Protein AF-A0A350IH31-F1 (afdb_monomer)

pLDDT: mean 72.95, std 13.09, range [49.19, 92.69]

Foldseek 3Di:
DDPVVVVVCCVAPVPCCHPVVPPVVLVVVPPVDVVVSVVVVVVVVVVVVVVVVVCVVCVVVDPPPD

Sequence (66 aa):
MTKLQLITKGLVKDNPTFVLILGMCPTLATTTSAINGLSMGLATLFVLILSNMAISAIAPAVPDKV

Solvent-accessible surface area (backbone atoms only — not comparable to full-atom values): 4034 Å² total; per-residue (Å²): 133,67,70,66,61,57,55,55,40,46,67,73,74,66,29,55,64,78,74,68,57,57,62,52,70,62,55,65,69,23,75,85,34,70,70,60,36,53,53,51,53,52,50,51,53,53,51,48,54,51,48,53,54,51,46,62,69,45,48,86,74,52,75,89,78,126

Secondary structure (DSSP, 8-state):
--THHHHHHHHHTS-HHHHS-TTHHHHHHHTT-HHHHHHHHHHHHHHHHHHHHHHHHHGGGS----

Mean predicted aligned error: 11.57 Å

Structure (mmCIF, N/CA/C/O backbone):
data_AF-A0A350IH31-F1
#
_entry.id   AF-A0A350IH31-F1
#
loop_
_atom_site.group_PDB
_atom_site.id
_atom_site.type_symbol
_atom_site.label_atom_id
_atom_site.label_alt_id
_atom_site.label_comp_id
_atom_site.label_asym_id
_atom_site.label_entity_id
_atom_site.label_seq_id
_atom_site.pdbx_PDB_ins_code
_atom_site.Cartn_x
_atom_site.Cartn_y
_atom_site.Cartn_z
_atom_site.occupancy
_atom_site.B_iso_or_equiv
_atom_site.auth_seq_id
_atom_site.auth_comp_id
_atom_site.auth_asym_id
_atom_site.auth_atom_id
_atom_site.pdbx_PDB_model_num
ATOM 1 N N . MET A 1 1 ? 13.637 28.073 9.621 1.00 52.34 1 MET A N 1
ATOM 2 C CA . MET A 1 1 ? 14.145 26.684 9.563 1.00 52.34 1 MET A CA 1
ATOM 3 C C . MET A 1 1 ? 13.797 26.093 8.208 1.00 52.34 1 MET A C 1
ATOM 5 O O . MET A 1 1 ? 12.641 26.130 7.806 1.00 52.34 1 MET A O 1
ATOM 9 N N . THR A 1 2 ? 14.815 25.678 7.461 1.00 53.06 2 THR A N 1
ATOM 10 C CA . THR A 1 2 ? 14.769 25.442 6.013 1.00 53.06 2 THR A CA 1
ATOM 11 C C . THR A 1 2 ? 13.864 24.261 5.652 1.00 53.06 2 THR A C 1
ATOM 13 O O . THR A 1 2 ? 14.098 23.140 6.098 1.00 53.06 2 THR A O 1
ATOM 16 N N . LYS A 1 3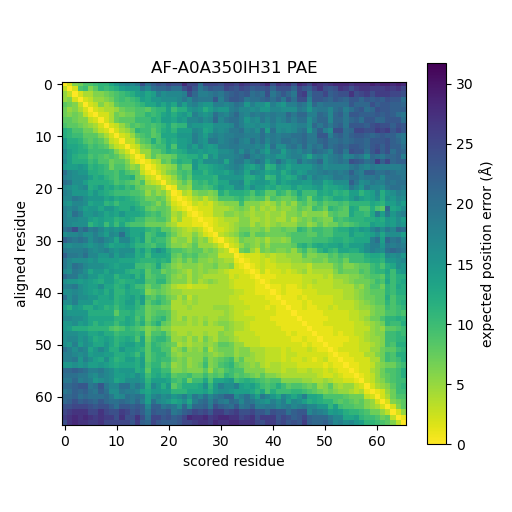 ? 12.849 24.507 4.810 1.00 64.19 3 LYS A N 1
ATOM 17 C CA . LYS A 1 3 ? 11.837 23.531 4.348 1.00 64.19 3 LYS A CA 1
ATOM 18 C C . LYS A 1 3 ? 12.436 22.223 3.797 1.00 64.19 3 LYS A C 1
ATOM 20 O O . LYS A 1 3 ? 11.809 21.174 3.880 1.00 64.19 3 LYS A O 1
ATOM 25 N N . LEU A 1 4 ? 13.679 22.272 3.315 1.00 62.75 4 LEU A N 1
ATOM 26 C CA . LEU A 1 4 ? 14.441 21.117 2.832 1.00 62.75 4 LEU A CA 1
ATOM 27 C C . LEU A 1 4 ? 14.663 20.029 3.895 1.00 62.75 4 LEU A C 1
ATOM 29 O O . LEU A 1 4 ? 14.665 18.853 3.545 1.00 62.75 4 LEU A O 1
ATOM 33 N N . GLN A 1 5 ? 14.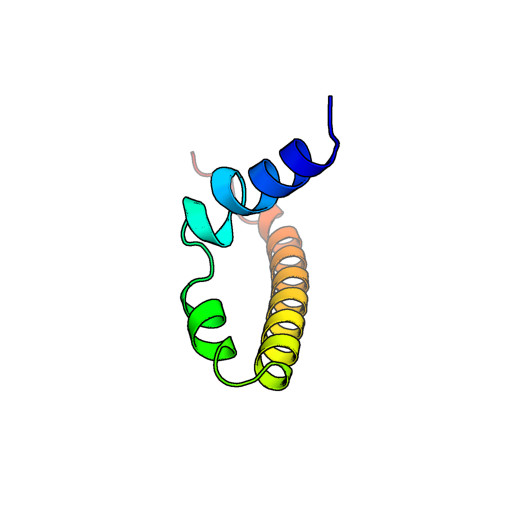794 20.387 5.179 1.00 59.78 5 GLN A N 1
ATOM 34 C CA . GLN A 1 5 ? 14.959 19.419 6.276 1.00 59.78 5 GLN A CA 1
ATOM 35 C C . GLN A 1 5 ? 13.667 18.652 6.592 1.00 59.78 5 GLN A C 1
ATOM 37 O O . GLN A 1 5 ? 13.729 17.513 7.046 1.00 59.78 5 GLN A O 1
ATOM 42 N N . LEU A 1 6 ? 12.498 19.247 6.329 1.00 65.12 6 LEU A N 1
ATOM 43 C CA . LEU A 1 6 ? 11.203 18.584 6.509 1.00 65.12 6 LEU A CA 1
ATOM 44 C C . LEU A 1 6 ? 10.983 17.517 5.425 1.00 65.12 6 LEU A C 1
ATOM 46 O O . LEU A 1 6 ? 10.556 16.407 5.722 1.00 65.12 6 LEU A O 1
ATOM 50 N N . ILE A 1 7 ? 11.366 17.833 4.184 1.00 65.25 7 ILE A N 1
ATOM 51 C CA . ILE A 1 7 ? 11.259 16.920 3.035 1.00 65.25 7 ILE A CA 1
ATOM 52 C C . ILE A 1 7 ? 12.246 15.751 3.168 1.00 65.25 7 ILE A C 1
ATOM 54 O O . ILE A 1 7 ? 11.876 14.600 2.950 1.00 65.25 7 ILE A O 1
ATOM 58 N N . THR A 1 8 ? 13.490 16.015 3.583 1.00 61.06 8 THR A N 1
ATOM 59 C CA . THR A 1 8 ? 14.487 14.943 3.785 1.00 61.06 8 THR A CA 1
ATOM 60 C C . THR A 1 8 ? 14.164 14.044 4.978 1.00 61.06 8 THR A C 1
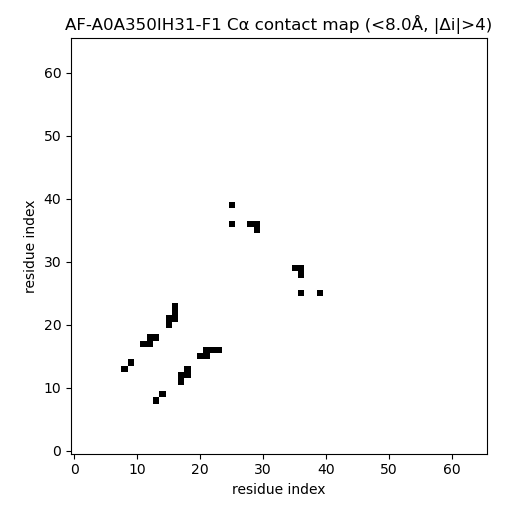ATOM 62 O O . THR A 1 8 ? 14.447 12.849 4.920 1.00 61.06 8 THR A O 1
ATOM 65 N N . LYS A 1 9 ? 13.519 14.565 6.032 1.00 59.38 9 LYS A N 1
ATOM 66 C CA . LYS A 1 9 ? 13.018 13.733 7.139 1.00 59.38 9 LYS A CA 1
ATOM 67 C C . LYS A 1 9 ? 11.843 12.844 6.717 1.00 59.38 9 LYS A C 1
ATOM 69 O O . LYS A 1 9 ? 11.880 11.651 7.001 1.00 59.38 9 LYS A O 1
ATOM 74 N N . GLY A 1 10 ? 10.880 13.383 5.966 1.00 57.62 10 GLY A N 1
ATOM 75 C CA . GLY A 1 10 ? 9.716 12.624 5.494 1.00 57.62 10 GLY A CA 1
ATOM 76 C C . GLY A 1 10 ? 10.053 11.491 4.517 1.00 57.62 10 GLY A C 1
ATOM 77 O O . GLY A 1 10 ? 9.434 10.435 4.573 1.00 57.62 10 GLY A O 1
ATOM 78 N N . LEU A 1 11 ? 11.062 11.668 3.655 1.00 61.75 11 LEU A N 1
ATOM 79 C CA . LEU A 1 11 ? 11.434 10.656 2.656 1.00 61.75 11 LEU A CA 1
ATOM 80 C C . LEU A 1 11 ? 12.277 9.502 3.230 1.00 61.75 11 LEU A C 1
ATOM 82 O O . LEU A 1 11 ? 12.188 8.382 2.730 1.00 61.75 11 LEU A O 1
ATOM 86 N N . VAL A 1 12 ? 13.100 9.770 4.252 1.00 58.41 12 VAL A N 1
ATOM 87 C CA . VAL A 1 12 ? 14.117 8.816 4.742 1.00 58.41 12 VAL A CA 1
ATOM 88 C C . VAL A 1 12 ? 13.806 8.261 6.135 1.00 58.41 12 VAL A C 1
ATOM 90 O O . VAL A 1 12 ? 14.144 7.113 6.405 1.00 58.41 12 VAL A O 1
ATOM 93 N N . LYS A 1 13 ? 13.173 9.034 7.029 1.00 53.03 13 LYS A N 1
ATOM 94 C CA . LYS A 1 13 ? 12.904 8.606 8.417 1.00 53.03 13 LYS A CA 1
ATOM 95 C C . LYS A 1 13 ? 11.452 8.220 8.696 1.00 53.03 13 LYS A C 1
ATOM 97 O O . LYS A 1 13 ? 11.248 7.366 9.547 1.00 53.03 13 LYS A O 1
ATOM 102 N N . ASP A 1 14 ? 10.488 8.792 7.976 1.00 57.56 14 ASP A N 1
ATOM 103 C CA . ASP A 1 14 ? 9.051 8.553 8.202 1.00 57.56 14 ASP A CA 1
ATOM 104 C C . ASP A 1 14 ? 8.346 7.872 7.013 1.00 57.56 14 ASP A C 1
ATOM 106 O O . ASP A 1 14 ? 7.126 7.725 7.017 1.00 57.56 14 ASP A O 1
ATOM 110 N N . ASN A 1 15 ? 9.085 7.449 5.980 1.00 59.41 15 ASN A N 1
ATOM 111 C CA . ASN A 1 15 ? 8.488 6.812 4.810 1.00 59.41 15 ASN A CA 1
ATOM 112 C C . ASN A 1 15 ? 8.118 5.347 5.134 1.00 59.41 15 ASN A C 1
ATOM 114 O O . ASN A 1 15 ? 9.023 4.520 5.317 1.00 59.41 15 ASN A O 1
ATOM 118 N N . PRO A 1 16 ? 6.821 4.989 5.194 1.00 56.34 16 PRO A N 1
ATOM 119 C CA . PRO A 1 16 ? 6.3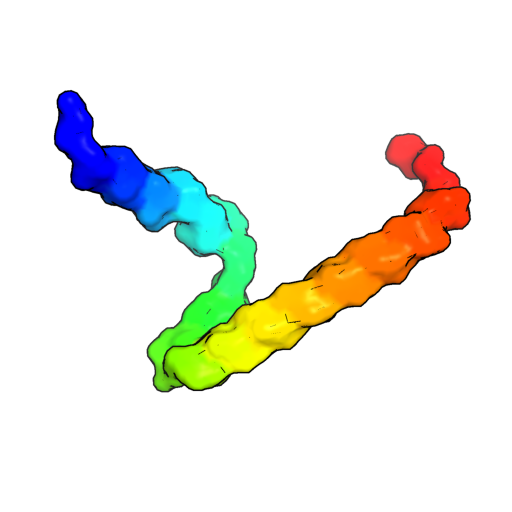67 3.657 5.605 1.00 56.34 16 PRO A CA 1
ATOM 120 C C . PRO A 1 16 ? 6.909 2.529 4.714 1.00 56.34 16 PRO A C 1
ATOM 122 O O . PRO A 1 16 ? 7.074 1.404 5.187 1.00 56.34 16 PRO A O 1
ATOM 125 N N . THR A 1 17 ? 7.267 2.832 3.462 1.00 57.91 17 THR A N 1
ATOM 126 C CA . THR A 1 17 ? 7.903 1.898 2.520 1.00 57.91 17 THR A CA 1
ATOM 127 C C . THR A 1 17 ? 9.296 1.450 2.973 1.00 57.91 17 THR A C 1
ATOM 129 O O . THR A 1 17 ? 9.695 0.322 2.701 1.00 57.91 17 THR A O 1
ATOM 132 N N . PHE A 1 18 ? 10.037 2.316 3.674 1.00 52.97 18 PHE A N 1
ATOM 133 C CA . PHE A 1 18 ? 11.400 2.039 4.142 1.00 52.97 18 PHE A CA 1
ATOM 134 C C . PHE A 1 18 ? 11.451 1.528 5.589 1.00 52.97 18 PHE A C 1
ATOM 136 O O . PHE A 1 18 ? 12.332 0.737 5.910 1.00 52.97 18 PHE A O 1
ATOM 143 N N . VAL A 1 19 ? 10.525 1.956 6.459 1.00 54.31 19 VAL A N 1
ATOM 144 C CA . 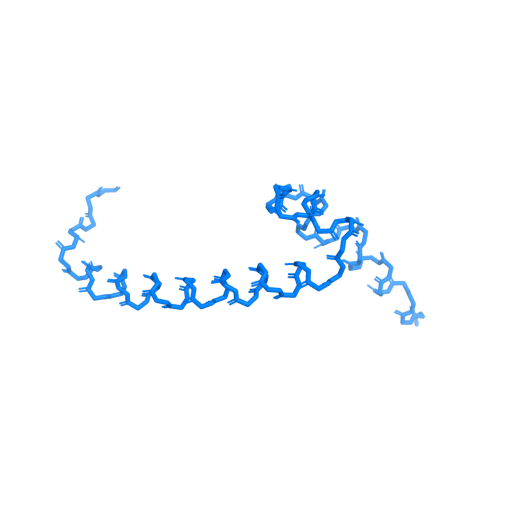VAL A 1 19 ? 10.578 1.650 7.906 1.00 54.31 19 VAL A CA 1
ATOM 145 C C . VAL A 1 19 ? 9.730 0.439 8.299 1.00 54.31 19 VAL A C 1
ATOM 147 O O . VAL A 1 19 ? 10.152 -0.344 9.145 1.00 54.31 19 VAL A O 1
ATOM 150 N N . LEU A 1 20 ? 8.552 0.255 7.691 1.00 58.44 20 LEU A N 1
ATOM 151 C CA . LEU A 1 20 ? 7.622 -0.826 8.055 1.00 58.44 20 LEU A CA 1
ATOM 152 C C . LEU A 1 20 ? 7.694 -2.020 7.089 1.00 58.44 20 LEU A C 1
ATOM 154 O O . LEU A 1 20 ? 7.068 -3.047 7.329 1.00 58.44 20 LEU A O 1
ATOM 158 N N . ILE A 1 21 ? 8.463 -1.888 5.997 1.00 62.66 21 ILE A N 1
ATOM 159 C CA . ILE A 1 21 ? 8.631 -2.910 4.950 1.00 62.66 21 ILE A CA 1
ATOM 160 C C . ILE A 1 21 ? 7.266 -3.389 4.394 1.00 62.66 21 ILE A C 1
ATOM 162 O O . ILE A 1 21 ? 7.090 -4.511 3.919 1.00 62.66 21 ILE A O 1
ATOM 166 N N . LEU A 1 22 ? 6.247 -2.530 4.423 1.00 65.88 22 LEU A N 1
ATOM 167 C CA . LEU A 1 22 ? 4.967 -2.828 3.791 1.00 65.88 22 LEU A CA 1
ATOM 168 C C . LEU A 1 22 ? 5.079 -2.527 2.297 1.00 65.88 22 LEU A C 1
ATOM 170 O O . LEU A 1 22 ? 5.457 -1.429 1.899 1.00 65.88 22 LEU A O 1
ATOM 174 N N . GLY A 1 23 ? 4.769 -3.518 1.457 1.00 69.62 23 GLY A N 1
ATOM 175 C CA . GLY A 1 23 ? 4.832 -3.361 0.002 1.00 69.62 23 GLY A CA 1
ATOM 176 C C . GLY A 1 23 ? 6.213 -3.603 -0.624 1.00 69.62 23 GLY A C 1
ATOM 177 O O . GLY A 1 23 ? 6.480 -3.097 -1.714 1.00 69.62 23 GLY A O 1
ATOM 178 N N . MET A 1 24 ? 7.087 -4.412 -0.007 1.00 73.00 24 MET A N 1
ATOM 179 C CA . MET A 1 24 ? 8.372 -4.783 -0.628 1.00 73.00 24 MET A CA 1
ATOM 180 C C . MET A 1 24 ? 8.193 -5.549 -1.952 1.00 73.00 24 MET A C 1
ATOM 182 O O . MET A 1 24 ? 8.867 -5.242 -2.929 1.00 73.00 24 MET A O 1
ATOM 186 N N . CYS A 1 25 ? 7.241 -6.489 -2.025 1.00 75.12 25 CYS A N 1
ATOM 187 C CA . CYS A 1 25 ? 6.975 -7.261 -3.248 1.00 75.12 25 CYS A CA 1
ATOM 188 C C . CYS A 1 25 ? 6.674 -6.378 -4.482 1.00 75.12 25 CYS A C 1
ATOM 190 O O . CYS A 1 25 ? 7.336 -6.559 -5.505 1.00 75.12 25 CYS A O 1
ATOM 192 N N . PRO A 1 26 ? 5.752 -5.393 -4.425 1.00 74.44 26 PRO A N 1
ATOM 193 C CA . PRO A 1 26 ? 5.524 -4.503 -5.562 1.00 74.44 26 PRO A CA 1
ATOM 194 C C . PRO A 1 26 ? 6.673 -3.510 -5.782 1.00 74.44 26 PRO A C 1
ATOM 196 O O . PRO A 1 26 ? 6.957 -3.151 -6.920 1.00 74.44 26 PRO A O 1
ATOM 199 N N . THR A 1 27 ? 7.389 -3.093 -4.738 1.00 75.19 27 THR A N 1
ATOM 200 C CA . THR A 1 27 ? 8.528 -2.170 -4.896 1.00 75.19 27 THR A CA 1
ATOM 201 C C . THR A 1 27 ? 9.674 -2.820 -5.679 1.00 75.19 27 THR A C 1
ATOM 203 O O . THR A 1 27 ? 10.216 -2.209 -6.599 1.00 75.19 27 THR A O 1
ATOM 206 N N . LEU A 1 28 ? 9.996 -4.088 -5.391 1.00 75.06 28 LEU A N 1
ATOM 207 C CA . LEU A 1 28 ? 11.000 -4.834 -6.156 1.00 75.06 28 LEU A CA 1
ATOM 208 C C . LEU A 1 28 ? 10.528 -5.122 -7.590 1.00 75.06 28 LEU A C 1
ATOM 210 O O . LEU A 1 28 ? 11.316 -4.998 -8.522 1.00 75.06 28 LEU A O 1
ATOM 214 N N . ALA A 1 29 ? 9.249 -5.453 -7.794 1.00 72.38 29 ALA A N 1
ATOM 215 C CA . ALA A 1 29 ? 8.712 -5.769 -9.123 1.00 72.38 29 ALA A CA 1
ATOM 216 C C . ALA A 1 29 ? 8.663 -4.562 -10.083 1.00 72.38 29 ALA A C 1
ATOM 218 O O . ALA A 1 29 ? 8.631 -4.730 -11.301 1.00 72.38 29 ALA A O 1
ATOM 219 N N . THR A 1 30 ? 8.644 -3.338 -9.554 1.00 75.88 30 THR A N 1
ATOM 220 C CA . THR A 1 30 ? 8.465 -2.110 -10.347 1.00 75.88 30 THR A CA 1
ATOM 221 C C . THR A 1 30 ? 9.771 -1.392 -10.676 1.00 75.88 30 THR A C 1
ATOM 223 O O . THR A 1 30 ? 9.772 -0.497 -11.520 1.00 75.88 30 THR A O 1
ATOM 226 N N . THR A 1 31 ? 10.902 -1.835 -10.110 1.00 77.75 31 THR A N 1
ATOM 227 C CA . THR A 1 31 ? 12.235 -1.270 -10.394 1.00 77.75 31 THR A CA 1
AT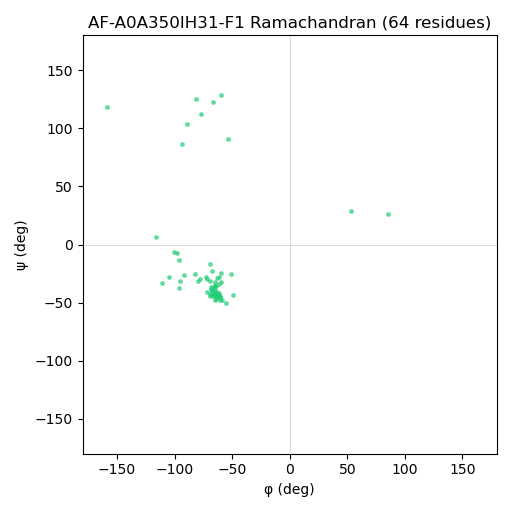OM 228 C C . THR A 1 31 ? 12.649 -1.415 -11.865 1.00 77.75 31 THR A C 1
ATOM 230 O O . THR A 1 31 ? 13.380 -0.581 -12.391 1.00 77.75 31 THR A O 1
ATOM 233 N N . THR A 1 32 ? 12.137 -2.436 -12.560 1.00 79.88 32 THR A N 1
ATOM 234 C CA . THR A 1 32 ? 12.453 -2.704 -13.971 1.00 79.88 32 THR A CA 1
ATOM 235 C C . THR A 1 32 ? 11.628 -1.855 -14.938 1.00 79.88 32 THR A C 1
ATOM 237 O O . THR A 1 32 ? 12.052 -1.632 -16.071 1.00 79.88 32 THR A O 1
ATOM 240 N N . SER A 1 33 ? 10.431 -1.394 -14.554 1.00 80.19 33 SER A N 1
ATOM 241 C CA . SER A 1 33 ? 9.524 -0.692 -15.474 1.00 80.19 33 SER A CA 1
ATOM 242 C C . SER A 1 33 ? 8.500 0.182 -14.748 1.00 80.19 33 SER A C 1
ATOM 244 O O . SER A 1 33 ? 7.609 -0.315 -14.057 1.00 80.19 33 SER A O 1
ATOM 246 N N . ALA A 1 34 ? 8.562 1.492 -15.008 1.00 77.00 34 ALA A N 1
ATOM 247 C CA . ALA A 1 34 ? 7.627 2.479 -14.461 1.00 77.00 34 ALA A CA 1
ATOM 248 C C . ALA A 1 34 ? 6.167 2.231 -14.892 1.00 77.00 34 ALA A C 1
ATOM 250 O O . ALA A 1 34 ? 5.240 2.442 -14.113 1.00 77.00 34 ALA A O 1
ATOM 251 N N . ILE A 1 35 ? 5.960 1.722 -16.112 1.00 80.62 35 ILE A N 1
ATOM 252 C CA . ILE A 1 35 ? 4.632 1.378 -16.648 1.00 80.62 35 ILE A CA 1
ATOM 253 C C . ILE A 1 35 ? 3.990 0.227 -15.862 1.00 80.62 35 ILE A C 1
ATOM 255 O O . ILE A 1 35 ? 2.821 0.315 -15.483 1.00 80.62 35 ILE A O 1
ATOM 259 N N . ASN A 1 36 ? 4.759 -0.814 -15.528 1.00 79.75 36 ASN A N 1
ATOM 260 C CA . ASN A 1 36 ? 4.254 -1.929 -14.727 1.00 79.75 36 ASN A CA 1
ATOM 261 C C . ASN A 1 36 ? 3.904 -1.470 -13.304 1.00 79.75 36 ASN A C 1
ATOM 263 O O . ASN A 1 36 ? 2.889 -1.902 -12.756 1.00 79.75 36 ASN A O 1
ATOM 267 N N . GLY A 1 37 ? 4.674 -0.542 -12.730 1.00 83.56 37 GLY A N 1
ATOM 268 C CA . GLY A 1 37 ? 4.372 0.011 -11.408 1.00 83.56 37 GLY A CA 1
ATOM 269 C C . GLY A 1 37 ? 3.132 0.876 -11.341 1.00 83.56 37 GLY A C 1
ATOM 270 O O . GLY A 1 37 ? 2.366 0.754 -10.384 1.00 83.56 37 GLY A O 1
ATOM 271 N N . LEU A 1 38 ? 2.868 1.657 -12.384 1.00 85.31 38 LEU A N 1
ATOM 272 C CA . LEU A 1 38 ? 1.622 2.407 -12.487 1.00 85.31 38 LEU A CA 1
ATOM 273 C C . LEU A 1 38 ? 0.410 1.460 -12.496 1.00 85.31 38 LEU A C 1
ATOM 275 O O . LEU A 1 38 ? -0.550 1.679 -11.759 1.00 85.31 38 LEU A O 1
ATOM 279 N N . SER A 1 39 ? 0.481 0.377 -13.280 1.00 85.81 39 SER A N 1
ATOM 280 C CA . SER A 1 39 ? -0.609 -0.603 -13.374 1.00 85.81 39 SER A CA 1
ATOM 281 C C . SER A 1 39 ? -0.855 -1.354 -12.058 1.00 85.81 39 SER A C 1
ATOM 283 O O . SER A 1 39 ? -2.003 -1.509 -11.649 1.00 85.81 39 SER A O 1
ATOM 285 N N . MET A 1 40 ? 0.208 -1.741 -11.342 1.00 86.25 40 MET A N 1
ATOM 286 C CA . MET A 1 40 ? 0.112 -2.404 -10.036 1.00 86.25 40 MET A CA 1
ATOM 287 C C . MET A 1 40 ? -0.445 -1.472 -8.952 1.00 86.25 40 MET A C 1
ATOM 289 O O . MET A 1 40 ? -1.276 -1.890 -8.143 1.00 86.25 40 MET A O 1
ATOM 293 N N . GLY A 1 41 ? -0.041 -0.199 -8.945 1.00 86.25 41 GLY A N 1
ATOM 294 C CA . GLY A 1 41 ? -0.589 0.804 -8.027 1.00 86.25 41 GLY A CA 1
ATOM 295 C C . GLY A 1 41 ? -2.080 1.058 -8.262 1.00 86.25 41 GLY A C 1
ATOM 296 O O . GLY A 1 41 ? -2.865 1.089 -7.317 1.00 86.25 41 GLY A O 1
ATOM 297 N N . LEU A 1 42 ? -2.493 1.162 -9.528 1.00 88.62 42 LEU A N 1
ATOM 298 C CA . LEU A 1 42 ? -3.904 1.311 -9.898 1.00 88.62 42 LEU A CA 1
ATOM 299 C C . LEU A 1 42 ? -4.735 0.082 -9.520 1.00 88.62 42 LEU A C 1
ATOM 301 O O . LEU A 1 42 ? -5.812 0.222 -8.939 1.00 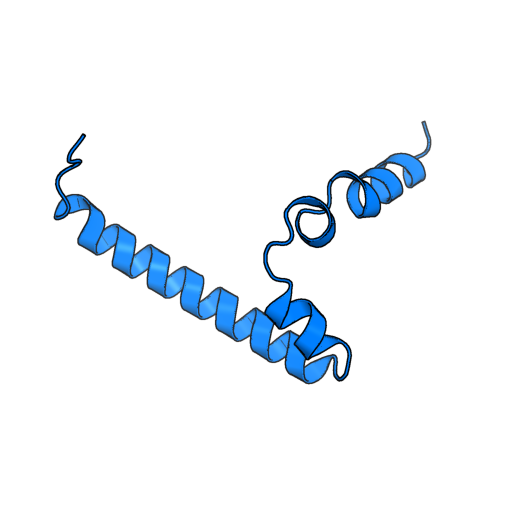88.62 42 LEU A O 1
ATOM 305 N N . ALA A 1 43 ? -4.225 -1.117 -9.806 1.00 89.31 43 ALA A N 1
ATOM 306 C CA . ALA A 1 43 ? -4.900 -2.363 -9.467 1.00 89.31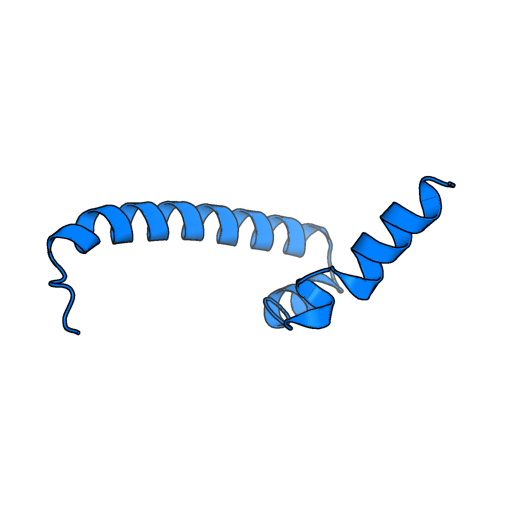 43 ALA A CA 1
ATOM 307 C C . ALA A 1 43 ? -5.087 -2.515 -7.950 1.00 89.31 43 ALA A C 1
ATOM 309 O O . ALA A 1 43 ? -6.177 -2.846 -7.489 1.00 89.31 43 ALA A O 1
ATOM 310 N N . THR A 1 44 ? -4.048 -2.230 -7.160 1.00 87.75 44 THR A N 1
ATOM 311 C CA . THR A 1 44 ? -4.117 -2.342 -5.694 1.00 87.75 44 THR A CA 1
ATOM 312 C C . THR A 1 44 ? -5.043 -1.303 -5.072 1.00 87.75 44 THR A C 1
ATOM 314 O O . THR A 1 44 ? -5.803 -1.663 -4.176 1.00 87.75 44 THR A O 1
ATOM 317 N N . LEU A 1 45 ? -5.067 -0.061 -5.573 1.00 89.12 45 LEU A N 1
ATOM 318 C CA . LEU A 1 45 ? -6.046 0.945 -5.143 1.00 89.12 45 LEU A CA 1
ATOM 319 C C . LEU A 1 45 ? -7.481 0.481 -5.395 1.00 89.12 45 LEU A C 1
ATOM 321 O O . LEU A 1 45 ? -8.319 0.549 -4.497 1.00 89.12 45 LEU A O 1
ATOM 325 N N . PHE A 1 46 ? -7.754 -0.024 -6.598 1.00 92.69 46 PHE A N 1
ATOM 326 C CA . PHE A 1 46 ? -9.078 -0.519 -6.960 1.00 92.69 46 PHE A CA 1
ATOM 327 C C . PHE A 1 46 ? -9.518 -1.682 -6.061 1.00 92.69 46 PHE A C 1
ATOM 329 O O . PHE A 1 46 ? -10.616 -1.660 -5.501 1.00 92.69 46 PHE A O 1
ATOM 336 N N . VAL A 1 47 ? -8.641 -2.667 -5.851 1.00 92.38 47 VAL A N 1
ATOM 337 C CA . VAL A 1 47 ? -8.932 -3.823 -4.991 1.00 92.38 47 VAL A CA 1
ATOM 338 C C . VAL A 1 47 ? -9.108 -3.411 -3.529 1.00 92.38 47 VAL A C 1
ATOM 340 O O . VAL A 1 47 ? -9.987 -3.958 -2.864 1.00 92.38 47 VAL A O 1
ATOM 343 N N . LEU A 1 48 ? -8.342 -2.438 -3.018 1.00 91.19 48 LEU A N 1
ATOM 344 C CA . LEU A 1 48 ? -8.514 -1.935 -1.649 1.00 91.19 48 LEU A CA 1
ATOM 345 C C . LEU A 1 48 ? -9.874 -1.266 -1.455 1.00 91.19 48 LEU A C 1
ATOM 347 O O . LEU A 1 48 ? -10.498 -1.452 -0.413 1.00 91.19 48 LEU A O 1
ATOM 351 N N . ILE A 1 49 ? -10.340 -0.497 -2.439 1.00 92.44 49 ILE A N 1
ATOM 352 C CA . ILE A 1 49 ? -11.655 0.151 -2.383 1.00 92.44 49 ILE A CA 1
ATOM 353 C C . ILE A 1 49 ? -12.757 -0.911 -2.365 1.00 92.44 49 ILE A C 1
ATOM 355 O O . ILE A 1 49 ? -13.624 -0.868 -1.492 1.00 92.44 49 ILE A O 1
ATOM 359 N N . LEU A 1 50 ? -12.693 -1.900 -3.265 1.00 92.50 50 LEU A N 1
ATOM 360 C CA . LEU A 1 50 ? -13.665 -2.998 -3.293 1.00 92.50 50 LEU A CA 1
ATOM 361 C C . LEU A 1 50 ? -13.637 -3.822 -2.004 1.00 92.50 50 LEU A C 1
ATOM 363 O O . LEU A 1 50 ? -14.690 -4.155 -1.469 1.00 92.50 50 LEU A O 1
ATOM 367 N N . SER A 1 51 ? -12.444 -4.125 -1.493 1.00 90.69 51 SER A N 1
ATOM 368 C CA . SER A 1 51 ? -12.283 -4.902 -0.264 1.00 90.69 51 SER A CA 1
ATOM 369 C C . SER A 1 51 ? -12.861 -4.148 0.923 1.00 90.69 51 SER A C 1
ATOM 371 O O . SER A 1 51 ? -13.644 -4.721 1.662 1.00 90.69 51 SER A O 1
ATOM 373 N N . ASN A 1 52 ? -12.567 -2.854 1.080 1.00 88.31 52 ASN A N 1
ATOM 374 C CA . ASN A 1 52 ? -13.149 -2.060 2.164 1.00 88.31 52 ASN A CA 1
ATOM 375 C C . ASN A 1 52 ? -14.674 -1.934 2.040 1.00 88.31 52 ASN A C 1
ATOM 377 O O . ASN A 1 52 ? -15.370 -1.983 3.050 1.00 88.31 52 ASN A O 1
ATOM 381 N N . MET A 1 53 ? -15.208 -1.835 0.820 1.00 88.50 53 MET A N 1
ATOM 382 C CA . MET A 1 53 ? -16.655 -1.795 0.591 1.00 88.50 53 MET A CA 1
ATOM 383 C C . MET A 1 53 ? -17.327 -3.134 0.940 1.00 88.50 53 MET A C 1
ATOM 385 O O . MET A 1 53 ? -18.354 -3.149 1.616 1.00 88.50 53 MET A O 1
ATOM 389 N N . ALA A 1 54 ? -16.722 -4.259 0.548 1.00 89.06 54 ALA A N 1
ATOM 390 C CA . ALA A 1 54 ? -17.197 -5.598 0.894 1.00 89.06 54 ALA A CA 1
ATOM 391 C C . ALA A 1 54 ? -17.068 -5.882 2.400 1.00 89.06 54 ALA A C 1
ATOM 393 O O . ALA A 1 54 ? -18.013 -6.359 3.023 1.00 89.06 54 ALA A O 1
ATOM 394 N N . ILE A 1 55 ? -15.929 -5.533 3.006 1.00 86.44 55 ILE A N 1
ATOM 395 C CA . ILE A 1 55 ? -15.681 -5.668 4.446 1.00 86.44 55 ILE A CA 1
ATOM 396 C C . ILE A 1 55 ? -16.689 -4.830 5.222 1.00 86.44 55 ILE A C 1
ATOM 398 O O . ILE A 1 55 ? -17.275 -5.343 6.161 1.00 86.44 55 ILE A O 1
ATOM 402 N N . SER A 1 56 ? -16.970 -3.592 4.815 1.00 85.19 56 SER A N 1
ATOM 403 C CA . SER A 1 56 ? -17.974 -2.758 5.486 1.00 85.19 56 SER A CA 1
ATOM 404 C C . SER A 1 56 ? -19.391 -3.339 5.408 1.00 85.19 56 SER A C 1
ATOM 406 O O . SER A 1 56 ? -20.186 -3.089 6.311 1.00 85.19 56 SER A O 1
ATOM 408 N N . ALA A 1 57 ? -19.721 -4.098 4.358 1.00 82.06 57 ALA A N 1
ATOM 409 C CA . ALA A 1 57 ? -21.014 -4.773 4.223 1.00 82.06 57 ALA A CA 1
ATOM 410 C C . ALA A 1 57 ? -21.109 -6.053 5.073 1.00 82.06 57 ALA A C 1
ATOM 412 O O . ALA A 1 57 ? -22.194 -6.421 5.519 1.00 82.06 57 ALA A O 1
ATOM 413 N N . ILE A 1 58 ? -19.975 -6.720 5.312 1.00 81.88 58 ILE A N 1
ATOM 414 C CA . ILE A 1 58 ? -19.879 -7.967 6.087 1.00 81.88 58 ILE A CA 1
ATOM 415 C C . ILE A 1 58 ? -19.600 -7.688 7.576 1.00 81.88 58 ILE A C 1
ATOM 417 O O . ILE A 1 58 ? -20.014 -8.465 8.430 1.00 81.88 58 ILE A O 1
ATOM 421 N N . ALA A 1 59 ? -18.973 -6.555 7.903 1.00 76.31 59 ALA A N 1
ATOM 422 C CA . ALA A 1 59 ? -18.668 -6.091 9.256 1.00 76.31 59 ALA A CA 1
ATOM 423 C C . ALA A 1 59 ? -19.861 -6.142 10.230 1.00 76.31 59 ALA A C 1
ATOM 425 O O . ALA A 1 59 ? -19.667 -6.642 11.332 1.00 76.31 59 ALA A O 1
ATOM 426 N N . PRO A 1 60 ? -21.098 -5.730 9.874 1.00 71.62 60 PRO A N 1
ATOM 427 C CA . PRO A 1 60 ? -22.232 -5.848 10.796 1.00 71.62 60 PRO A CA 1
ATOM 428 C C . PRO A 1 60 ? -22.675 -7.298 11.064 1.00 71.62 60 PRO A C 1
ATOM 430 O O . PRO A 1 60 ? -23.411 -7.538 12.017 1.00 71.62 60 PRO A O 1
ATOM 433 N N . ALA A 1 61 ? -22.260 -8.262 10.233 1.00 71.56 61 ALA A N 1
ATOM 434 C CA . ALA A 1 61 ? -22.569 -9.683 10.392 1.00 71.56 61 ALA A CA 1
ATOM 435 C C . ALA A 1 61 ? -21.459 -10.472 11.109 1.00 71.56 61 ALA A C 1
ATOM 437 O O . ALA A 1 61 ? -21.696 -11.609 11.518 1.00 71.56 61 ALA A O 1
ATOM 438 N N . VAL A 1 62 ? -20.262 -9.896 11.270 1.00 69.62 62 VAL A N 1
ATOM 439 C CA . VAL A 1 62 ? -19.178 -10.486 12.062 1.00 69.62 62 VAL A CA 1
ATOM 440 C C . VAL A 1 62 ? -19.347 -9.986 13.498 1.00 69.62 62 VAL A C 1
ATOM 442 O O . VAL A 1 62 ? -19.048 -8.826 13.761 1.00 69.62 62 VAL A O 1
ATOM 445 N N . PRO A 1 63 ? -19.858 -10.804 14.438 1.00 60.12 63 PRO A N 1
ATOM 446 C CA . PRO A 1 63 ? -19.894 -10.403 15.836 1.00 60.12 63 PRO A CA 1
ATOM 447 C C . PRO A 1 63 ? -18.459 -10.145 16.305 1.00 60.12 63 PRO A C 1
ATOM 449 O O . PRO A 1 63 ? -17.606 -11.016 16.122 1.00 60.12 63 PRO A O 1
ATOM 452 N N . ASP A 1 64 ? -18.207 -8.978 16.907 1.00 60.06 64 ASP A N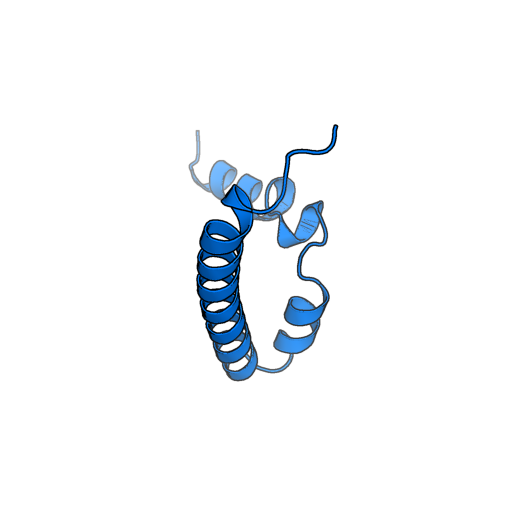 1
ATOM 453 C CA . ASP A 1 64 ? -16.986 -8.670 17.660 1.00 60.06 64 ASP A CA 1
ATOM 454 C C . ASP A 1 64 ? -16.790 -9.754 18.729 1.00 60.06 64 ASP A C 1
ATOM 456 O O . ASP A 1 64 ? -17.352 -9.719 19.828 1.00 60.06 64 ASP A O 1
ATOM 460 N N . LYS A 1 65 ? -16.062 -10.809 18.367 1.00 55.72 65 LYS A N 1
ATOM 461 C CA . LYS A 1 65 ? -15.722 -11.906 19.260 1.00 55.72 65 LYS A CA 1
ATOM 462 C C . LYS A 1 65 ? -14.356 -11.579 19.856 1.00 55.72 65 LYS A C 1
ATOM 464 O O . LYS A 1 65 ? -13.355 -12.059 19.341 1.00 55.72 65 LYS A O 1
ATOM 469 N N . VAL A 1 66 ? -14.433 -10.819 20.956 1.00 49.19 66 VAL A N 1
ATOM 470 C CA . VAL A 1 66 ? -13.435 -10.539 22.016 1.00 49.19 66 VAL A CA 1
ATOM 471 C C . VAL A 1 66 ? -12.137 -9.829 21.636 1.00 49.19 66 VAL A C 1
ATOM 473 O O . VAL A 1 66 ? -11.439 -10.259 20.698 1.00 49.19 66 VAL A O 1
#

Radius of gyration: 17.55 Å; Cα contacts (8 Å, |Δi|>4): 16; chains: 1; bounding box: 38×39×39 Å